Protein AF-A0A7W6Y824-F1 (afdb_monomer_lite)

Radius of gyration: 15.56 Å; chains: 1; bounding box: 37×28×46 Å

pLDDT: mean 91.36, std 9.16, range [35.09, 97.88]

Sequence (168 aa):
MTFQDELNYLIGSPISASKYIYGSIFHILFARADGDTKLICNGCQWAVLDEAGTVILHDELALSSALIGDLFTGKRLRAVRADAAVLTLRFDDIVFHAFTTEEYHLDIHEGVALGSAEWQAISDGARNSFILFRPGHDASGYEFSQYFDLTAVPWGAAYLKKQEGMNG

Secondary structure (DSSP, 8-state):
--HHHHHHTTTTPBEEEEEEEETTEEEEEE--TT--EEEEE-S-EEEEEETT--EEEEGGG---HHHHHHHHTT-BEEEEEE-SSEEEEEETTEEEEEE--HHHHHHHTTTPPTTSHHHHHS-HHHH-SEEEE-TTS--EEE---S---GGGSTTHHHHHHHHHTT--

Foldseek 3Di:
DAVQVVVVVQAFFAFQFKWDDDQQWIWTWTDDPQGIKIKIQAQWWKFKAFQVREGPDIRVPPPTRVVRGVVGHRWGFHDWDDDQFWTWTDTDGMIMIIGHAQVSVCVVVVRDGAPDPVLVPDDQVNQFSMWMDDPPDDIHGDHRRDHDDLVPDPCSVVVVVVVVVVVD

Structure (mmCIF, N/CA/C/O backbone):
data_AF-A0A7W6Y824-F1
#
_entry.id   AF-A0A7W6Y824-F1
#
loop_
_atom_site.group_PDB
_atom_site.id
_atom_site.type_symbol
_atom_site.label_atom_id
_atom_site.label_alt_id
_atom_site.label_comp_id
_atom_site.label_asym_id
_atom_site.label_entity_id
_atom_site.label_seq_id
_atom_site.pdbx_PDB_ins_code
_atom_site.Cartn_x
_atom_site.Cartn_y
_atom_site.Cartn_z
_atom_site.occupancy
_atom_site.B_iso_or_equiv
_atom_site.auth_seq_id
_atom_site.auth_comp_id
_atom_site.auth_asym_id
_atom_site.auth_atom_id
_atom_site.pdbx_PDB_model_num
ATOM 1 N N . MET A 1 1 ? 16.077 -4.439 12.436 1.00 71.62 1 MET A N 1
ATOM 2 C CA . MET A 1 1 ? 14.611 -4.591 12.480 1.00 71.62 1 MET A CA 1
ATOM 3 C C . MET A 1 1 ? 14.112 -4.436 11.060 1.00 71.62 1 MET A C 1
ATOM 5 O O . MET A 1 1 ? 14.608 -3.550 10.375 1.00 71.62 1 MET A O 1
ATOM 9 N N . THR A 1 2 ? 13.257 -5.336 10.587 1.00 89.12 2 THR A N 1
ATOM 10 C CA . THR A 1 2 ? 12.718 -5.287 9.221 1.00 89.12 2 THR A CA 1
ATOM 11 C C . THR A 1 2 ? 11.486 -4.385 9.157 1.00 89.12 2 THR A C 1
ATOM 13 O O . THR A 1 2 ? 10.855 -4.122 10.180 1.00 89.12 2 THR A O 1
ATOM 16 N N . PHE A 1 3 ? 11.100 -3.948 7.958 1.00 92.75 3 PHE A N 1
ATOM 17 C CA . PHE A 1 3 ? 9.837 -3.228 7.769 1.00 92.75 3 PHE A CA 1
ATOM 18 C C . PHE A 1 3 ? 8.618 -4.062 8.205 1.00 92.75 3 PHE A C 1
ATOM 20 O O . PHE A 1 3 ? 7.653 -3.536 8.753 1.00 92.75 3 PHE A O 1
ATOM 27 N N . GLN A 1 4 ? 8.674 -5.388 8.036 1.00 94.06 4 GLN A N 1
ATOM 28 C CA . GLN A 1 4 ? 7.624 -6.281 8.523 1.00 94.06 4 GLN A CA 1
ATOM 29 C C . GLN A 1 4 ? 7.538 -6.300 10.055 1.00 94.06 4 GLN A C 1
ATOM 31 O O . GLN A 1 4 ? 6.432 -6.328 10.590 1.00 94.06 4 GLN A O 1
ATOM 36 N N . ASP A 1 5 ? 8.665 -6.246 10.770 1.00 94.12 5 ASP A N 1
ATOM 37 C CA . ASP A 1 5 ? 8.667 -6.144 12.238 1.00 94.12 5 ASP A CA 1
ATOM 38 C C . ASP A 1 5 ? 8.010 -4.838 12.706 1.00 94.12 5 ASP A C 1
ATOM 40 O O . ASP A 1 5 ? 7.217 -4.834 13.649 1.00 94.12 5 ASP A O 1
ATOM 44 N N . GLU A 1 6 ? 8.296 -3.741 12.005 1.00 93.75 6 GLU A N 1
ATOM 45 C CA . GLU A 1 6 ? 7.693 -2.430 12.252 1.00 93.75 6 GLU A CA 1
ATOM 46 C C . GLU A 1 6 ? 6.179 -2.429 12.002 1.00 93.75 6 GLU A C 1
ATOM 48 O O . GLU A 1 6 ? 5.410 -1.891 12.797 1.00 93.75 6 GLU A O 1
ATOM 53 N N . LEU A 1 7 ? 5.715 -3.097 10.946 1.00 95.31 7 LEU A N 1
ATOM 54 C CA . LEU A 1 7 ? 4.286 -3.285 10.694 1.00 95.31 7 LEU A CA 1
ATOM 55 C C . LEU A 1 7 ? 3.620 -4.207 11.728 1.00 95.31 7 LEU A C 1
ATOM 57 O O . LEU A 1 7 ? 2.503 -3.935 12.171 1.00 95.31 7 LEU A O 1
ATOM 61 N N . ASN A 1 8 ? 4.298 -5.276 12.153 1.00 95.62 8 ASN A N 1
ATOM 62 C CA . ASN A 1 8 ? 3.803 -6.184 13.191 1.00 95.62 8 ASN A CA 1
ATOM 63 C C . ASN A 1 8 ? 3.584 -5.458 14.528 1.00 95.62 8 ASN A C 1
ATOM 65 O O . ASN A 1 8 ? 2.629 -5.766 15.242 1.00 95.62 8 ASN A O 1
ATOM 69 N N . TYR A 1 9 ? 4.414 -4.460 14.853 1.00 93.38 9 TYR A N 1
ATOM 70 C CA . TYR A 1 9 ? 4.250 -3.620 16.048 1.00 93.38 9 TYR A CA 1
ATOM 71 C C . TYR A 1 9 ? 2.907 -2.864 16.082 1.00 93.38 9 TYR A C 1
ATOM 73 O O . TYR A 1 9 ? 2.414 -2.519 17.162 1.00 93.38 9 TYR A O 1
ATOM 81 N N . LEU A 1 10 ? 2.289 -2.641 14.918 1.00 95.56 10 LEU A N 1
ATOM 82 C CA . LEU A 1 10 ? 1.015 -1.934 14.759 1.00 95.56 10 LEU A CA 1
ATOM 83 C C . LEU A 1 10 ? -0.208 -2.855 14.829 1.00 95.56 10 LEU A C 1
ATOM 85 O O . LEU A 1 10 ? -1.339 -2.367 14.810 1.00 95.56 10 LEU A O 1
ATOM 89 N N . ILE A 1 11 ? -0.025 -4.177 14.919 1.00 96.69 11 ILE A N 1
ATOM 90 C CA . ILE A 1 11 ? -1.149 -5.110 15.044 1.00 96.69 11 ILE A CA 1
ATOM 91 C C . ILE A 1 11 ? -1.962 -4.776 16.303 1.00 96.69 11 ILE A C 1
ATOM 93 O O . ILE A 1 11 ? -1.437 -4.593 17.400 1.00 96.69 11 ILE A O 1
ATOM 97 N N . GLY A 1 12 ? -3.278 -4.685 16.128 1.00 96.19 12 GLY A N 1
ATOM 98 C CA . GLY A 1 12 ? -4.241 -4.290 17.153 1.00 96.19 12 GLY A CA 1
ATOM 99 C C . GLY A 1 12 ? -4.416 -2.777 17.307 1.00 96.19 12 GLY A C 1
ATOM 100 O O . GLY A 1 12 ? -5.412 -2.355 17.903 1.00 96.19 12 GLY A O 1
ATOM 101 N N . SER A 1 13 ? -3.518 -1.956 16.755 1.00 95.00 13 SER A N 1
ATOM 102 C CA . SER A 1 13 ? -3.644 -0.499 16.797 1.00 95.00 13 SER A CA 1
ATOM 103 C C . SER A 1 13 ? -4.778 -0.028 15.878 1.00 95.00 13 SER A C 1
ATOM 105 O O . SER A 1 13 ? -4.857 -0.463 14.724 1.00 95.00 13 SER A O 1
ATOM 107 N N . PRO A 1 14 ? -5.690 0.828 16.377 1.00 96.44 14 PRO A N 1
ATOM 108 C CA . PRO A 1 14 ? -6.735 1.408 15.551 1.00 96.44 14 PRO A CA 1
ATOM 109 C C . PRO A 1 14 ? -6.161 2.520 14.677 1.00 96.44 14 PRO A C 1
ATOM 111 O O . PRO A 1 14 ? -5.211 3.204 15.057 1.00 96.44 14 PRO A O 1
ATOM 114 N N . ILE A 1 15 ? -6.776 2.734 13.526 1.00 97.31 15 ILE A N 1
ATOM 115 C CA . ILE A 1 15 ? -6.460 3.850 12.645 1.00 97.31 15 ILE A CA 1
ATOM 116 C C . ILE A 1 15 ? -7.134 5.111 13.197 1.00 97.31 15 ILE A C 1
ATOM 118 O O . ILE A 1 15 ? -8.363 5.172 13.267 1.00 97.31 15 ILE A O 1
ATOM 122 N N . SER A 1 16 ? -6.346 6.109 13.604 1.00 96.62 16 SER A N 1
ATOM 123 C CA . SER A 1 16 ? -6.842 7.403 14.101 1.00 96.62 16 SER A CA 1
ATOM 124 C C . SER A 1 16 ? -7.329 8.301 12.969 1.00 96.62 16 SER A C 1
ATOM 126 O O . SER A 1 16 ? -8.302 9.033 13.134 1.00 96.62 16 SER A O 1
ATOM 128 N N . ALA A 1 17 ? -6.666 8.236 11.815 1.00 95.25 17 ALA A N 1
ATOM 129 C CA . ALA A 1 17 ? -7.032 8.978 10.621 1.00 95.25 17 ALA A CA 1
ATOM 130 C C . ALA A 1 17 ? -6.450 8.315 9.373 1.00 95.25 17 ALA A C 1
ATOM 132 O O . ALA A 1 17 ? -5.422 7.642 9.419 1.00 95.25 17 ALA A O 1
ATOM 133 N N . SER A 1 18 ? -7.076 8.542 8.226 1.00 93.31 18 SER A N 1
ATOM 134 C CA . SER A 1 18 ? -6.495 8.223 6.922 1.00 93.31 18 SER A CA 1
ATOM 135 C C . SER A 1 18 ? -6.743 9.373 5.959 1.00 93.31 18 SER A C 1
ATOM 137 O O . SER A 1 18 ? -7.778 10.035 6.023 1.00 93.31 18 SER A O 1
ATOM 139 N N . LYS A 1 19 ? -5.759 9.671 5.111 1.00 91.12 19 LYS A N 1
ATOM 140 C CA . LYS A 1 19 ? -5.766 10.872 4.273 1.00 91.12 19 LYS A CA 1
ATOM 141 C C . LYS A 1 19 ? -5.273 10.553 2.873 1.00 91.12 19 LYS A C 1
ATOM 143 O O . LYS A 1 19 ? -4.126 10.154 2.704 1.00 91.12 19 LYS A O 1
ATOM 148 N N . TYR A 1 20 ? -6.119 10.815 1.888 1.00 89.25 20 TYR A N 1
ATOM 149 C CA . TYR A 1 20 ? -5.730 10.839 0.483 1.00 89.25 20 TYR A CA 1
ATOM 150 C C . TYR A 1 20 ? -4.912 12.097 0.173 1.00 89.25 20 TYR A C 1
ATOM 152 O O . TYR A 1 20 ? -5.238 13.178 0.677 1.00 89.25 20 TYR A O 1
ATOM 160 N N . ILE A 1 21 ? -3.873 11.965 -0.649 1.00 86.31 21 ILE A N 1
ATOM 161 C CA . ILE A 1 21 ? -3.006 13.079 -1.038 1.00 86.31 21 ILE A CA 1
ATOM 162 C C . ILE A 1 21 ? -3.215 13.414 -2.517 1.00 86.31 21 ILE A C 1
ATOM 164 O O . ILE A 1 21 ? -3.885 14.404 -2.809 1.00 86.31 21 ILE A O 1
ATOM 168 N N . TYR A 1 22 ? -2.666 12.609 -3.424 1.00 81.31 22 TYR A N 1
ATOM 169 C CA . TYR A 1 22 ? -2.881 12.684 -4.872 1.00 81.31 22 TYR A CA 1
ATOM 170 C C . TYR A 1 22 ? -2.414 11.374 -5.526 1.00 81.31 22 TYR A C 1
ATOM 172 O O . TYR A 1 22 ? -1.523 10.715 -4.989 1.00 81.31 22 TYR A O 1
ATOM 180 N N . GLY A 1 23 ? -2.966 11.028 -6.693 1.00 81.94 23 GLY A N 1
ATOM 181 C CA . GLY A 1 23 ? -2.625 9.790 -7.405 1.00 81.94 23 GLY A CA 1
ATOM 182 C C . GLY A 1 23 ? -2.753 8.570 -6.491 1.00 81.94 23 GLY A C 1
ATOM 183 O O . GLY A 1 23 ? -3.642 8.510 -5.651 1.00 81.94 23 GLY A O 1
ATOM 184 N N . SER A 1 24 ? -1.806 7.640 -6.548 1.00 80.06 24 SER A N 1
ATOM 185 C CA . SER A 1 24 ? -1.824 6.459 -5.671 1.00 80.06 24 SER A CA 1
ATOM 186 C C . SER A 1 24 ? -1.257 6.718 -4.256 1.00 80.06 24 SER A C 1
ATOM 188 O O . SER A 1 24 ? -0.973 5.773 -3.518 1.00 80.06 24 SER A O 1
ATOM 190 N N . ILE A 1 25 ? -1.099 7.987 -3.839 1.00 87.88 25 ILE A N 1
ATOM 191 C CA . ILE A 1 25 ? -0.494 8.380 -2.554 1.00 87.88 25 ILE A CA 1
ATOM 192 C C . ILE A 1 25 ? -1.557 8.646 -1.486 1.00 87.88 25 ILE A C 1
ATOM 194 O O . ILE A 1 25 ? -2.403 9.542 -1.603 1.00 87.88 25 ILE A O 1
ATOM 198 N N . PHE A 1 26 ? -1.442 7.943 -0.361 1.00 89.75 26 PHE A N 1
ATOM 199 C CA . PHE A 1 26 ? -2.245 8.205 0.830 1.00 89.75 26 PHE A CA 1
ATOM 200 C C . PHE A 1 26 ? -1.480 7.884 2.122 1.00 89.75 26 PHE A C 1
ATOM 202 O O . PHE A 1 26 ? -0.434 7.233 2.127 1.00 89.75 26 PHE A O 1
ATOM 209 N N . HIS A 1 27 ? -2.007 8.374 3.242 1.00 93.94 27 HIS A N 1
ATOM 210 C CA . HIS A 1 27 ? -1.478 8.138 4.581 1.00 93.94 27 HIS A CA 1
ATOM 211 C C . HIS A 1 27 ? -2.485 7.382 5.446 1.00 93.94 27 HIS A C 1
ATOM 213 O O . HIS A 1 27 ? -3.673 7.708 5.426 1.00 93.94 27 HIS A O 1
ATOM 219 N N . ILE A 1 28 ? -1.987 6.475 6.283 1.00 96.12 28 ILE A N 1
ATOM 220 C CA . ILE A 1 28 ? -2.721 5.872 7.401 1.00 96.12 28 ILE A CA 1
ATOM 221 C C . ILE A 1 28 ? -2.007 6.263 8.694 1.00 96.12 28 ILE A C 1
ATOM 223 O O . ILE A 1 28 ? -0.794 6.094 8.812 1.00 96.12 28 ILE A O 1
ATOM 227 N N . LEU A 1 29 ? -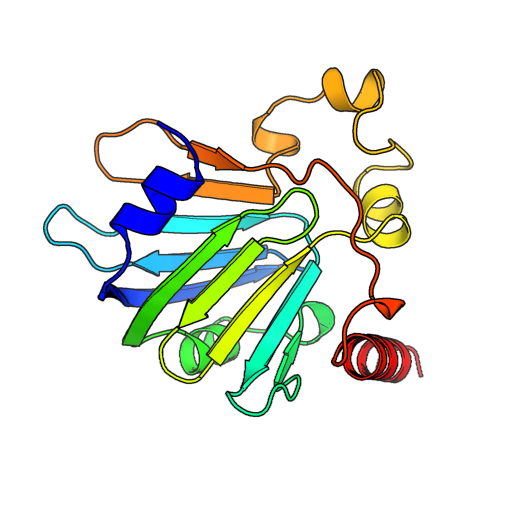2.748 6.795 9.661 1.00 97.31 29 LEU A N 1
ATOM 228 C CA . LEU A 1 29 ? -2.255 7.086 11.001 1.00 97.31 29 LEU A CA 1
ATOM 229 C C . LEU A 1 29 ? -2.807 6.042 11.967 1.00 97.31 29 LEU A C 1
ATOM 231 O O . LEU A 1 29 ? -4.017 5.854 12.059 1.00 97.31 29 LEU A O 1
ATOM 235 N N . PHE A 1 30 ? -1.916 5.372 12.687 1.00 97.38 30 PHE A N 1
ATOM 236 C CA . PHE A 1 30 ? -2.239 4.400 13.721 1.00 97.38 30 PHE A CA 1
ATOM 237 C C . PHE A 1 30 ? -2.134 5.057 15.090 1.00 97.38 30 PHE A C 1
ATOM 239 O O . PHE A 1 30 ? -1.066 5.555 15.451 1.00 97.38 30 PHE A O 1
ATOM 246 N N . ALA A 1 31 ? -3.214 5.005 15.867 1.00 95.81 31 ALA A N 1
ATOM 247 C CA . ALA A 1 31 ? -3.230 5.515 17.227 1.00 95.81 31 ALA A CA 1
ATOM 248 C C . ALA A 1 31 ? -2.382 4.619 18.133 1.00 95.81 31 ALA A C 1
ATOM 250 O O . ALA A 1 31 ? -2.589 3.398 18.205 1.00 95.81 31 ALA A O 1
ATOM 251 N N . ARG A 1 32 ? -1.455 5.229 18.869 1.00 92.75 32 ARG A N 1
ATOM 252 C CA . ARG A 1 32 ? -0.601 4.537 19.837 1.00 92.75 32 ARG A CA 1
ATOM 253 C C . ARG A 1 32 ? -0.439 5.350 21.115 1.00 92.75 32 ARG A C 1
ATOM 255 O O . ARG A 1 32 ? -0.606 6.565 21.121 1.00 92.75 32 ARG A O 1
ATOM 262 N N . ALA A 1 33 ? -0.076 4.665 22.198 1.00 87.25 33 ALA A N 1
ATOM 263 C CA . ALA A 1 33 ? 0.169 5.301 23.492 1.00 87.25 33 ALA A CA 1
ATOM 264 C C . ALA A 1 33 ? 1.388 6.245 23.476 1.00 87.25 33 ALA A C 1
ATOM 266 O O . ALA A 1 33 ? 1.405 7.234 24.200 1.00 87.25 33 ALA A O 1
ATOM 267 N N . ASP A 1 34 ? 2.385 5.946 22.643 1.00 88.06 34 ASP A N 1
ATOM 268 C CA . ASP A 1 34 ? 3.613 6.718 22.410 1.00 88.06 34 ASP A CA 1
ATOM 269 C C . ASP A 1 34 ? 3.471 7.782 21.300 1.00 88.06 34 ASP A C 1
ATOM 271 O O . ASP A 1 34 ? 4.434 8.478 20.981 1.00 88.06 34 ASP A O 1
ATOM 275 N N . GLY A 1 35 ? 2.262 7.957 20.758 1.00 91.50 35 GLY A N 1
ATOM 276 C CA . GLY A 1 35 ? 1.940 8.913 19.699 1.00 91.50 35 GLY A CA 1
ATOM 277 C C . GLY A 1 35 ? 1.717 8.255 18.337 1.00 91.50 35 GLY A C 1
ATOM 278 O O . GLY A 1 35 ? 2.174 7.146 18.069 1.00 91.50 35 GLY A O 1
ATOM 279 N N . ASP A 1 36 ? 0.984 8.945 17.465 1.00 94.94 36 ASP A N 1
ATOM 280 C CA . ASP A 1 36 ? 0.529 8.362 16.204 1.00 94.94 36 ASP A CA 1
ATOM 281 C C . ASP A 1 36 ? 1.691 7.925 15.304 1.00 94.94 36 ASP A C 1
ATOM 283 O O . ASP A 1 36 ? 2.615 8.688 15.013 1.00 94.94 36 ASP A O 1
ATOM 287 N N . THR A 1 37 ? 1.609 6.686 14.823 1.00 96.50 37 THR A N 1
ATOM 288 C CA . THR A 1 37 ? 2.523 6.151 13.812 1.00 96.50 37 THR A CA 1
ATOM 289 C C . THR A 1 37 ? 1.920 6.351 12.430 1.00 96.50 37 THR A C 1
ATOM 291 O O . THR A 1 37 ? 0.787 5.943 12.182 1.00 96.50 37 THR A O 1
ATOM 294 N N . LYS A 1 38 ? 2.669 6.958 11.511 1.00 96.94 38 LYS A N 1
ATOM 295 C CA . LYS A 1 38 ? 2.199 7.278 10.160 1.00 96.94 38 LYS A CA 1
ATOM 296 C C . LYS A 1 38 ? 2.805 6.322 9.138 1.00 96.94 38 LYS A C 1
ATOM 298 O O . LYS A 1 38 ? 4.017 6.308 8.958 1.00 96.94 38 LYS A O 1
ATOM 303 N N . LEU A 1 39 ? 1.955 5.594 8.423 1.00 96.88 39 LEU A N 1
ATOM 304 C CA . LEU A 1 39 ? 2.309 4.837 7.227 1.00 96.88 39 LEU A CA 1
ATOM 305 C C . LEU A 1 39 ? 1.978 5.667 5.985 1.00 96.88 39 LEU A C 1
ATOM 307 O O . LEU A 1 39 ? 0.856 6.155 5.840 1.00 96.88 39 LEU A O 1
ATOM 311 N N . ILE A 1 40 ? 2.952 5.832 5.100 1.00 95.38 40 ILE A N 1
ATOM 312 C CA . ILE A 1 40 ? 2.799 6.481 3.797 1.00 95.38 40 ILE A CA 1
ATOM 313 C C . ILE A 1 40 ? 2.839 5.401 2.724 1.00 95.38 40 ILE A C 1
ATOM 315 O O . ILE A 1 40 ? 3.802 4.644 2.686 1.00 95.38 40 ILE A O 1
ATOM 319 N N . CYS A 1 41 ? 1.815 5.357 1.873 1.00 94.12 41 CYS A N 1
ATOM 320 C CA . CYS A 1 41 ? 1.818 4.646 0.596 1.00 94.12 41 CYS A CA 1
ATOM 321 C C . CYS A 1 41 ? 2.257 5.632 -0.491 1.00 94.12 41 CYS A C 1
ATOM 323 O O . CYS A 1 41 ? 1.687 6.720 -0.576 1.00 94.12 41 CYS A O 1
ATOM 325 N N . ASN A 1 42 ? 3.273 5.285 -1.278 1.00 90.25 42 ASN A N 1
ATOM 326 C CA . ASN A 1 42 ? 3.944 6.182 -2.214 1.00 90.25 42 ASN A CA 1
ATOM 327 C C . ASN A 1 42 ? 4.219 5.476 -3.549 1.00 90.25 42 ASN A C 1
ATOM 329 O O . ASN A 1 42 ? 4.939 4.488 -3.566 1.00 90.25 42 ASN A O 1
ATOM 333 N N . GLY A 1 43 ? 3.675 5.978 -4.661 1.00 84.19 43 GLY A N 1
ATOM 334 C CA . GLY A 1 43 ? 4.064 5.517 -6.004 1.00 84.19 43 GLY A CA 1
ATOM 335 C C . GLY A 1 43 ? 3.912 4.010 -6.246 1.00 84.19 43 GLY A C 1
ATOM 336 O O . GLY A 1 43 ? 4.796 3.385 -6.823 1.00 84.19 43 GLY A O 1
ATOM 337 N N . CYS A 1 44 ? 2.824 3.402 -5.772 1.00 92.44 44 CYS A N 1
ATOM 338 C CA . CYS A 1 44 ? 2.481 2.017 -6.089 1.00 92.44 44 CYS A CA 1
ATOM 339 C C . CYS A 1 44 ? 0.971 1.865 -6.258 1.00 92.44 44 CYS A C 1
ATOM 341 O O . CYS A 1 44 ? 0.196 2.669 -5.734 1.00 92.44 44 CYS A O 1
ATOM 343 N N . GLN A 1 45 ? 0.564 0.821 -6.970 1.00 93.62 45 GLN A N 1
ATOM 344 C CA . GLN A 1 45 ? -0.838 0.490 -7.161 1.00 93.62 45 GLN A CA 1
ATOM 345 C C . GLN A 1 45 ? -1.399 -0.195 -5.925 1.00 93.62 45 GLN A C 1
ATOM 347 O O . GLN A 1 45 ? -0.677 -0.832 -5.151 1.00 93.62 45 GLN A O 1
ATOM 352 N N . TRP A 1 46 ? -2.712 -0.095 -5.740 1.00 94.00 46 TRP A N 1
ATOM 353 C CA . TRP A 1 46 ? -3.365 -0.784 -4.641 1.00 94.00 46 TRP A CA 1
ATOM 354 C C . TRP A 1 46 ? -4.846 -1.068 -4.885 1.00 94.00 46 TRP A C 1
ATOM 356 O O . TRP A 1 46 ? -5.544 -0.367 -5.616 1.00 94.00 46 TRP A O 1
ATOM 366 N N . ALA A 1 47 ? -5.335 -2.104 -4.211 1.00 94.50 47 ALA A N 1
ATOM 367 C CA . ALA A 1 47 ? -6.726 -2.524 -4.188 1.00 94.50 47 ALA A CA 1
ATOM 368 C C . ALA A 1 47 ? -7.171 -2.800 -2.749 1.00 94.50 47 ALA A C 1
ATOM 370 O O . ALA A 1 47 ? -6.416 -3.329 -1.931 1.00 94.50 47 ALA A O 1
ATOM 371 N N . VAL A 1 48 ? -8.421 -2.467 -2.447 1.00 95.00 48 VAL A N 1
ATOM 372 C CA . VAL A 1 48 ? -9.080 -2.795 -1.184 1.00 95.00 48 VAL A CA 1
ATOM 373 C C . VAL A 1 48 ? -10.221 -3.743 -1.480 1.00 95.00 48 VAL A C 1
ATOM 375 O O . VAL A 1 48 ? -11.083 -3.467 -2.319 1.00 95.00 48 VAL A O 1
ATOM 378 N N . LEU A 1 49 ? -10.204 -4.864 -0.778 1.00 95.94 49 LEU A N 1
ATOM 379 C CA . LEU A 1 49 ? -11.172 -5.933 -0.889 1.00 95.94 49 LEU A CA 1
ATOM 380 C C . LEU A 1 49 ? -12.002 -6.024 0.390 1.00 95.94 49 LEU A C 1
ATOM 382 O O . LEU A 1 49 ? -11.492 -5.764 1.480 1.00 95.94 49 LEU A O 1
ATOM 386 N N . ASP A 1 50 ? -13.261 -6.427 0.258 1.00 95.12 50 ASP A N 1
ATOM 387 C CA . ASP A 1 50 ? -14.060 -6.893 1.394 1.00 95.12 50 ASP A CA 1
ATOM 388 C C . ASP A 1 50 ? -13.666 -8.325 1.820 1.00 95.12 50 ASP A C 1
ATOM 390 O O . ASP A 1 50 ? -12.812 -8.973 1.205 1.00 95.12 50 ASP A O 1
ATOM 394 N N . GLU A 1 51 ? -14.291 -8.852 2.877 1.00 91.19 51 GLU A N 1
ATOM 395 C CA . GLU A 1 51 ? -14.021 -10.218 3.356 1.00 91.19 51 GLU A CA 1
ATOM 396 C C . GLU A 1 51 ? -14.351 -11.319 2.337 1.00 91.19 51 GLU A C 1
ATOM 398 O O . GLU A 1 51 ? -13.790 -12.413 2.423 1.00 91.19 51 GLU A O 1
ATOM 403 N N . ALA A 1 52 ? -15.238 -11.042 1.377 1.00 91.75 52 ALA A N 1
ATOM 404 C CA . ALA A 1 52 ? -15.592 -11.968 0.307 1.00 91.75 52 ALA A CA 1
ATOM 405 C C . ALA A 1 52 ? -14.578 -11.947 -0.852 1.00 91.75 52 ALA A C 1
ATOM 407 O O . ALA A 1 52 ? -14.676 -12.765 -1.768 1.00 91.75 52 ALA A O 1
ATOM 408 N N . GLY A 1 53 ? -13.595 -11.043 -0.814 1.00 90.94 53 GLY A N 1
ATOM 409 C CA . GLY A 1 53 ? -12.591 -10.872 -1.858 1.00 90.94 53 GLY A CA 1
ATOM 410 C C . GLY A 1 53 ? -13.041 -9.968 -3.009 1.00 90.94 53 GLY A C 1
ATOM 411 O O . GLY A 1 53 ? -12.408 -9.961 -4.066 1.00 90.94 53 GLY A O 1
ATOM 412 N N . THR A 1 54 ? -14.121 -9.206 -2.833 1.00 92.25 54 THR A N 1
ATOM 413 C CA . THR A 1 54 ? -14.630 -8.269 -3.840 1.00 92.25 54 THR A CA 1
ATOM 414 C C . THR A 1 54 ? -13.862 -6.958 -3.773 1.00 92.25 54 THR A C 1
ATOM 416 O O . THR A 1 54 ? -13.755 -6.363 -2.706 1.00 92.25 54 THR A O 1
ATOM 419 N N . VAL A 1 55 ? -13.382 -6.457 -4.915 1.00 92.25 55 VAL A N 1
ATOM 420 C CA . VAL A 1 55 ? -12.713 -5.147 -4.999 1.00 92.25 55 VAL A CA 1
ATOM 421 C C . VAL A 1 55 ? -13.718 -4.019 -4.745 1.00 92.25 55 VAL A C 1
ATOM 423 O O . VAL A 1 55 ? -14.520 -3.676 -5.624 1.00 92.25 55 VAL A O 1
ATOM 426 N N . ILE A 1 56 ? -13.642 -3.401 -3.567 1.00 91.94 56 ILE A N 1
ATOM 427 C CA . ILE A 1 56 ? -14.508 -2.290 -3.145 1.00 91.94 56 ILE A CA 1
ATOM 428 C C . ILE A 1 56 ? -13.890 -0.918 -3.424 1.00 91.94 56 ILE A C 1
ATOM 430 O O . ILE A 1 56 ? -14.623 0.032 -3.683 1.00 91.94 56 ILE A O 1
ATOM 434 N N . LEU A 1 57 ? -12.559 -0.823 -3.459 1.00 90.75 57 LEU A N 1
ATOM 435 C CA . LEU A 1 57 ? -11.836 0.385 -3.854 1.00 90.75 57 LEU A CA 1
ATOM 436 C C . LEU A 1 57 ? -10.523 0.008 -4.545 1.00 90.75 57 LEU A C 1
ATOM 438 O O . LEU A 1 57 ? -9.958 -1.047 -4.270 1.00 90.75 57 LEU A O 1
ATOM 442 N N . HIS A 1 58 ? -10.035 0.867 -5.427 1.00 88.06 58 HIS A N 1
ATOM 443 C CA . HIS A 1 58 ? -8.682 0.793 -5.967 1.00 88.06 58 HIS A CA 1
ATOM 444 C C . HIS A 1 58 ? -8.130 2.201 -6.186 1.00 88.06 58 HIS A C 1
ATOM 446 O O . HIS A 1 58 ? -8.883 3.178 -6.125 1.00 88.06 58 HIS A O 1
ATOM 452 N N . ASP A 1 59 ? -6.825 2.277 -6.408 1.00 83.25 59 ASP A N 1
ATOM 453 C CA . ASP A 1 59 ? -6.039 3.506 -6.495 1.00 83.25 59 ASP A CA 1
ATOM 454 C C . ASP A 1 59 ? -6.589 4.551 -7.466 1.00 83.25 59 ASP A C 1
ATOM 456 O O . ASP A 1 59 ? -6.787 5.692 -7.057 1.00 83.25 59 ASP A O 1
ATOM 460 N N . GLU A 1 60 ? -6.960 4.160 -8.682 1.00 75.12 60 GLU A N 1
ATOM 461 C CA . GLU A 1 60 ? -7.534 5.084 -9.679 1.00 75.12 60 GLU A CA 1
ATOM 462 C C . GLU A 1 60 ? -8.880 5.715 -9.251 1.00 75.12 60 GLU A C 1
ATOM 464 O O . GLU A 1 60 ? -9.252 6.793 -9.712 1.00 75.12 60 GLU A O 1
ATOM 469 N N . LEU A 1 61 ? -9.631 5.079 -8.341 1.00 74.50 61 LEU A N 1
ATOM 470 C CA . LEU A 1 61 ? -10.936 5.577 -7.873 1.00 74.50 61 LEU A CA 1
ATOM 471 C C . LEU A 1 61 ? -10.868 6.382 -6.571 1.00 74.50 61 LEU A C 1
ATOM 473 O O . LEU A 1 61 ? -11.874 6.967 -6.151 1.00 74.50 61 LEU A O 1
ATOM 477 N N . ALA A 1 62 ? -9.721 6.420 -5.897 1.00 68.31 62 ALA A N 1
ATOM 478 C CA . ALA A 1 62 ? -9.583 7.210 -4.686 1.00 68.31 62 ALA A CA 1
ATOM 479 C C . ALA A 1 62 ? -9.404 8.684 -5.019 1.00 68.31 62 ALA A C 1
ATOM 481 O O . ALA A 1 62 ? -8.310 9.153 -5.287 1.00 68.31 62 ALA A O 1
ATOM 482 N N . LEU A 1 63 ? -10.497 9.441 -4.951 1.00 76.62 63 LEU A N 1
ATOM 483 C CA . LEU A 1 63 ? -10.481 10.864 -5.297 1.00 76.62 63 LEU A CA 1
ATOM 484 C C . LEU A 1 63 ? -10.587 11.794 -4.079 1.00 76.62 63 LEU A C 1
ATOM 486 O O . LEU A 1 63 ? -10.616 13.014 -4.239 1.00 76.62 63 LEU A O 1
ATOM 490 N N . SER A 1 64 ? -10.682 11.266 -2.849 1.00 84.81 64 SER A N 1
ATOM 491 C CA . SER A 1 64 ? -10.831 12.116 -1.660 1.00 84.81 64 SER A CA 1
ATOM 492 C C . SER A 1 64 ? -10.384 11.482 -0.343 1.00 84.81 64 SER A C 1
ATOM 494 O O . SER A 1 64 ? -10.411 10.267 -0.150 1.00 84.81 64 SER A O 1
ATOM 496 N N . SER A 1 65 ? -10.040 12.347 0.619 1.00 87.31 65 SER A N 1
ATOM 497 C CA . SER A 1 65 ? -9.761 11.929 1.999 1.00 87.31 65 SER A CA 1
ATOM 498 C C . SER A 1 65 ? -11.002 11.408 2.726 1.00 87.31 65 SER A C 1
ATOM 500 O O . SER A 1 65 ? -10.845 10.622 3.647 1.00 87.31 65 SER A O 1
ATOM 502 N N . ALA A 1 66 ? -12.211 11.814 2.321 1.00 89.81 66 ALA A N 1
ATOM 503 C CA . ALA A 1 66 ? -13.448 11.301 2.907 1.00 89.81 66 ALA A CA 1
ATOM 504 C C . ALA A 1 66 ? -13.623 9.810 2.587 1.00 89.81 66 ALA A C 1
ATOM 506 O O . ALA A 1 66 ? -13.792 9.015 3.499 1.00 89.81 66 ALA A O 1
ATOM 507 N N . LEU A 1 67 ? -13.445 9.421 1.319 1.00 89.94 67 LEU A N 1
ATOM 508 C CA . LEU A 1 67 ? -13.566 8.026 0.884 1.00 89.94 67 LEU A CA 1
ATOM 509 C C . LEU A 1 67 ? -12.538 7.105 1.563 1.00 89.94 67 LEU A C 1
ATOM 511 O O . LEU A 1 67 ? -12.886 6.043 2.068 1.00 89.94 67 LEU A O 1
ATOM 515 N N . ILE A 1 68 ? -11.271 7.532 1.610 1.00 91.06 68 ILE A N 1
ATOM 516 C CA . ILE A 1 68 ? -10.214 6.811 2.337 1.00 91.06 68 ILE A CA 1
ATOM 517 C C . ILE A 1 68 ? -10.507 6.796 3.848 1.00 91.06 68 ILE A C 1
ATOM 519 O O . ILE A 1 68 ? -10.305 5.784 4.517 1.00 91.06 68 ILE A O 1
ATOM 523 N N . GLY A 1 69 ? -11.010 7.905 4.392 1.00 92.00 69 GLY A N 1
ATOM 524 C CA . GLY A 1 69 ? -11.390 8.041 5.793 1.00 92.00 69 GLY A CA 1
ATOM 525 C C . GLY A 1 69 ? -12.479 7.053 6.206 1.00 92.00 69 GLY A C 1
ATOM 526 O O . GLY A 1 69 ? -12.265 6.322 7.171 1.00 92.00 69 GLY A O 1
ATOM 527 N N . ASP A 1 70 ? -13.579 6.991 5.456 1.00 92.06 70 ASP A N 1
ATOM 528 C CA . ASP A 1 70 ? -14.721 6.094 5.686 1.00 92.06 70 ASP A CA 1
ATOM 529 C C . ASP A 1 70 ? -14.314 4.618 5.623 1.00 92.06 70 ASP A C 1
ATOM 531 O O . ASP A 1 70 ? -14.858 3.774 6.337 1.00 92.06 70 ASP A O 1
ATOM 535 N N . LEU A 1 71 ? -13.331 4.305 4.778 1.00 92.25 71 LEU A N 1
ATOM 536 C CA . LEU A 1 71 ? -12.862 2.945 4.583 1.00 92.25 71 LEU A CA 1
ATOM 537 C C . LEU A 1 71 ? -11.897 2.472 5.674 1.00 92.25 71 LEU A C 1
ATOM 539 O O . LEU A 1 71 ? -11.944 1.306 6.042 1.00 92.25 71 LEU A O 1
ATOM 543 N N . PHE A 1 72 ? -11.006 3.323 6.181 1.00 94.81 72 PHE A N 1
ATOM 544 C CA . PHE A 1 72 ? -9.929 2.883 7.079 1.00 94.81 72 PHE A CA 1
ATOM 545 C C . PHE A 1 72 ? -10.086 3.361 8.526 1.00 94.81 72 PHE A C 1
ATOM 547 O O . PHE A 1 72 ? -9.698 2.648 9.452 1.00 94.81 72 PHE A O 1
ATOM 554 N N . THR A 1 73 ? -10.631 4.556 8.755 1.00 94.94 73 THR A N 1
ATOM 555 C CA . THR A 1 73 ? -10.616 5.188 10.084 1.00 94.94 73 THR A CA 1
ATOM 556 C C . THR A 1 73 ? -11.417 4.371 11.094 1.00 94.94 73 THR A C 1
ATOM 558 O O . THR A 1 73 ? -12.526 3.918 10.827 1.00 94.94 73 THR A O 1
ATOM 561 N N . GLY A 1 74 ? -10.842 4.158 12.277 1.00 96.00 74 GLY A N 1
ATOM 562 C CA . GLY A 1 74 ? -11.425 3.338 13.339 1.00 96.00 74 GLY A CA 1
ATOM 563 C C . GLY A 1 74 ? -11.196 1.832 13.186 1.00 96.00 74 GLY A C 1
ATOM 564 O O . GLY A 1 74 ? -11.307 1.115 14.188 1.00 96.00 74 GLY A O 1
ATOM 565 N N . LYS A 1 75 ? -10.815 1.345 11.994 1.00 97.25 75 LYS A N 1
ATOM 566 C CA . LYS A 1 75 ? -10.453 -0.065 11.804 1.00 97.25 75 LYS A CA 1
ATOM 567 C C . LYS A 1 75 ? -9.113 -0.378 12.457 1.00 97.25 75 LYS A C 1
ATOM 569 O O . LYS A 1 75 ? -8.265 0.496 12.638 1.00 97.25 75 LYS A O 1
ATOM 574 N N . ARG A 1 76 ? -8.913 -1.637 12.835 1.00 97.88 76 ARG A N 1
ATOM 575 C CA . ARG A 1 76 ? -7.673 -2.130 13.451 1.00 97.88 76 ARG A CA 1
ATOM 576 C C . ARG A 1 76 ? -6.903 -3.012 12.498 1.00 97.88 76 ARG A C 1
ATOM 578 O O . ARG A 1 76 ? -7.482 -3.905 11.884 1.00 97.88 76 ARG A O 1
ATOM 585 N N . LEU A 1 77 ? -5.587 -2.831 12.464 1.00 97.50 77 LEU A N 1
ATOM 586 C CA . LEU A 1 77 ? -4.700 -3.753 11.768 1.00 97.50 77 LEU A CA 1
ATOM 587 C C . LEU A 1 77 ? -4.716 -5.116 12.468 1.00 97.50 77 LEU A C 1
ATOM 589 O O . LEU A 1 77 ? -4.514 -5.206 13.678 1.00 97.50 77 LEU A O 1
ATOM 593 N N . ARG A 1 78 ? -4.985 -6.181 11.718 1.00 97.62 78 ARG A N 1
ATOM 594 C CA . ARG A 1 78 ? -5.129 -7.550 12.235 1.00 97.62 78 ARG A CA 1
ATOM 595 C C . ARG A 1 78 ? -4.002 -8.464 11.803 1.00 97.62 78 ARG A C 1
ATOM 597 O O . ARG A 1 78 ? -3.598 -9.320 12.580 1.00 97.62 78 ARG A O 1
ATOM 604 N N . ALA A 1 79 ? -3.514 -8.289 10.584 1.00 97.12 79 ALA A N 1
ATOM 605 C CA . ALA A 1 79 ? -2.421 -9.078 10.047 1.00 97.12 79 ALA A CA 1
ATOM 606 C C . ALA A 1 79 ? -1.680 -8.289 8.972 1.00 97.12 79 ALA A C 1
ATOM 608 O O . ALA A 1 79 ? -2.263 -7.427 8.309 1.00 97.12 79 ALA A O 1
ATOM 609 N N . VAL A 1 80 ? -0.407 -8.625 8.793 1.00 97.00 80 VAL A N 1
ATOM 610 C CA . VAL A 1 80 ? 0.466 -8.032 7.783 1.00 97.00 80 VAL A CA 1
ATOM 611 C C . VAL A 1 80 ? 1.252 -9.124 7.084 1.00 97.00 80 VAL A C 1
ATOM 613 O O . VAL A 1 80 ? 1.640 -10.118 7.701 1.00 97.00 80 VAL A O 1
ATOM 616 N N . ARG A 1 81 ? 1.494 -8.935 5.792 1.00 96.44 81 ARG A N 1
ATOM 617 C CA . ARG A 1 81 ? 2.387 -9.775 5.001 1.00 96.44 81 ARG A CA 1
ATOM 618 C C . ARG A 1 81 ? 3.102 -8.902 3.983 1.00 96.44 81 ARG A C 1
ATOM 620 O O . ARG A 1 81 ? 2.442 -8.312 3.133 1.00 96.44 81 ARG A O 1
ATOM 627 N N . ALA A 1 82 ? 4.421 -8.807 4.098 1.00 95.00 82 ALA A N 1
ATOM 628 C CA . ALA A 1 82 ? 5.269 -8.097 3.151 1.00 95.00 82 ALA A CA 1
ATOM 629 C C . ALA A 1 82 ? 6.042 -9.135 2.328 1.00 95.00 82 ALA A C 1
ATOM 631 O O . ALA A 1 82 ? 6.970 -9.757 2.839 1.00 95.00 82 ALA A O 1
ATOM 632 N N . ASP A 1 83 ? 5.631 -9.347 1.080 1.00 95.06 83 ASP A N 1
ATOM 633 C CA . ASP A 1 83 ? 6.322 -10.232 0.135 1.00 95.06 83 ASP A CA 1
ATOM 634 C C . ASP A 1 83 ? 7.187 -9.408 -0.831 1.00 95.06 83 ASP A C 1
ATOM 636 O O . ASP A 1 83 ? 7.285 -8.195 -0.703 1.00 95.06 83 ASP A O 1
ATOM 640 N N . ALA A 1 84 ? 7.826 -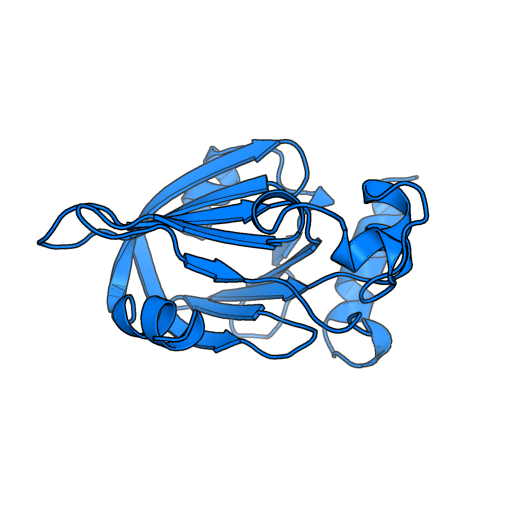10.031 -1.821 1.00 95.31 84 ALA A N 1
ATOM 641 C CA . ALA A 1 84 ? 8.631 -9.303 -2.808 1.00 95.31 84 ALA A CA 1
ATOM 642 C C . ALA A 1 84 ? 7.794 -8.420 -3.759 1.00 95.31 84 ALA A C 1
ATOM 644 O O . ALA A 1 84 ? 8.233 -7.334 -4.128 1.00 95.31 84 ALA A O 1
ATOM 645 N N . ALA A 1 85 ? 6.598 -8.884 -4.142 1.00 96.50 85 ALA A N 1
ATOM 646 C CA . ALA A 1 85 ? 5.747 -8.237 -5.147 1.00 96.50 85 ALA A CA 1
ATOM 647 C C . ALA A 1 85 ? 4.475 -7.584 -4.579 1.00 96.50 85 ALA A C 1
ATOM 649 O O . ALA A 1 85 ? 3.778 -6.865 -5.289 1.00 96.50 85 ALA A O 1
ATOM 650 N N . VAL A 1 86 ? 4.121 -7.874 -3.322 1.00 96.75 86 VAL A N 1
ATOM 651 C CA . VAL A 1 86 ? 2.858 -7.419 -2.728 1.00 96.75 86 VAL A CA 1
ATOM 652 C C . VAL A 1 86 ? 2.994 -7.183 -1.229 1.00 96.75 86 VAL A C 1
ATOM 654 O O . VAL A 1 86 ? 3.567 -7.990 -0.495 1.00 96.75 86 VAL A O 1
ATOM 657 N N . LEU A 1 87 ? 2.401 -6.087 -0.767 1.00 97.44 87 LEU A N 1
ATOM 658 C CA . LEU A 1 87 ? 2.176 -5.791 0.635 1.00 97.44 87 LEU A CA 1
ATOM 659 C C . LEU A 1 87 ? 0.692 -5.991 0.924 1.00 97.44 87 LEU A C 1
ATOM 661 O O . LEU A 1 87 ? -0.164 -5.339 0.332 1.00 97.44 87 LEU A O 1
ATOM 665 N N . THR A 1 88 ? 0.383 -6.895 1.847 1.00 97.12 88 THR A N 1
ATOM 666 C CA . THR A 1 88 ? -0.987 -7.170 2.281 1.00 97.12 88 THR A CA 1
ATOM 667 C C . THR A 1 88 ? -1.177 -6.727 3.723 1.00 97.12 88 THR A C 1
ATOM 669 O O . THR A 1 88 ? -0.492 -7.216 4.623 1.00 97.12 88 THR A O 1
ATOM 672 N N . LEU A 1 89 ? -2.142 -5.839 3.949 1.00 97.56 89 LEU A N 1
ATOM 673 C CA . LEU A 1 89 ? -2.559 -5.378 5.271 1.00 97.56 89 LEU A CA 1
ATOM 674 C C . LEU A 1 89 ? -4.030 -5.749 5.470 1.00 97.56 89 LEU A C 1
ATOM 676 O O . LEU A 1 89 ? -4.902 -5.290 4.735 1.00 97.56 89 LEU A O 1
ATOM 680 N N . ARG A 1 90 ? -4.323 -6.588 6.464 1.00 97.50 90 ARG A N 1
ATOM 681 C CA . ARG A 1 90 ? -5.705 -6.921 6.827 1.00 97.50 90 ARG A CA 1
ATOM 682 C C . ARG A 1 90 ? -6.169 -6.002 7.944 1.00 97.50 90 ARG A C 1
ATOM 684 O O . ARG A 1 90 ? -5.568 -6.013 9.019 1.00 97.50 90 ARG A O 1
ATOM 691 N N . PHE A 1 91 ? -7.260 -5.281 7.724 1.00 97.25 91 PHE A N 1
ATOM 692 C CA . PHE A 1 91 ? -7.905 -4.444 8.732 1.00 97.25 91 PHE A CA 1
ATOM 693 C C . PHE A 1 91 ? -9.306 -4.963 8.973 1.00 97.25 91 PHE A C 1
ATOM 695 O O . PHE A 1 91 ? -10.047 -5.028 8.015 1.00 97.25 91 PHE A O 1
ATOM 702 N N . ASP A 1 92 ? -9.674 -5.303 10.207 1.00 96.69 92 ASP A N 1
ATOM 703 C CA . ASP A 1 92 ? -11.010 -5.826 10.552 1.00 96.69 92 ASP A CA 1
ATOM 704 C C . ASP A 1 92 ? -11.681 -6.666 9.426 1.00 96.69 92 ASP A C 1
ATOM 706 O O . ASP A 1 92 ? -11.309 -7.825 9.228 1.00 96.69 92 ASP A O 1
ATOM 710 N N . ASP A 1 93 ? -12.609 -6.052 8.691 1.00 96.12 93 ASP A N 1
ATOM 711 C CA . ASP A 1 93 ? -13.481 -6.550 7.614 1.00 96.12 93 ASP A CA 1
ATOM 712 C C . ASP A 1 93 ? -12.995 -6.248 6.173 1.00 96.12 93 ASP A C 1
ATOM 714 O O . ASP A 1 93 ? -13.707 -6.522 5.207 1.00 96.12 93 ASP A O 1
ATOM 718 N N . ILE A 1 94 ? -11.800 -5.682 5.997 1.00 97.19 94 ILE A N 1
ATOM 719 C CA . ILE A 1 94 ? -11.209 -5.359 4.692 1.00 97.19 94 ILE A CA 1
ATOM 720 C C . ILE A 1 94 ? -9.768 -5.866 4.557 1.00 97.19 94 ILE A C 1
ATOM 722 O O . ILE A 1 94 ? -9.022 -6.049 5.527 1.00 97.19 94 ILE A O 1
ATOM 726 N N . VAL A 1 95 ? -9.341 -6.063 3.314 1.00 97.50 95 VAL A N 1
ATOM 727 C CA . VAL A 1 95 ? -7.969 -6.436 2.963 1.00 97.50 95 VAL A CA 1
ATOM 728 C C . VAL A 1 95 ? -7.420 -5.430 1.966 1.00 97.50 95 VAL A C 1
ATOM 730 O O . VAL A 1 95 ? -7.965 -5.252 0.883 1.00 97.50 95 VAL A O 1
ATOM 733 N N . PHE A 1 96 ? -6.330 -4.773 2.336 1.00 96.44 96 PHE A N 1
ATOM 734 C CA . PHE A 1 96 ? -5.577 -3.883 1.468 1.00 96.44 96 PHE A CA 1
ATOM 735 C C . PHE A 1 96 ? -4.413 -4.649 0.839 1.00 96.44 96 PHE A C 1
ATOM 737 O O . PHE A 1 96 ? -3.595 -5.228 1.558 1.00 96.44 96 PHE A O 1
ATOM 744 N N . HIS A 1 97 ? -4.329 -4.622 -0.486 1.00 97.06 97 HIS A N 1
ATOM 745 C CA . HIS A 1 97 ? -3.201 -5.122 -1.260 1.00 97.06 97 HIS A CA 1
ATOM 746 C C . HIS A 1 97 ? -2.551 -3.954 -1.991 1.00 97.06 97 HIS A C 1
ATOM 748 O O . HIS A 1 97 ? -3.210 -3.312 -2.802 1.00 97.06 97 HIS A O 1
ATOM 754 N N . ALA A 1 98 ? -1.269 -3.711 -1.741 1.00 96.38 98 ALA A N 1
ATOM 755 C CA . ALA A 1 98 ? -0.446 -2.817 -2.543 1.00 96.38 98 ALA A CA 1
ATOM 756 C C . ALA A 1 98 ? 0.612 -3.598 -3.302 1.00 96.38 98 ALA A C 1
ATOM 758 O O . ALA A 1 98 ? 1.141 -4.586 -2.793 1.00 96.38 98 ALA A O 1
ATOM 759 N N . PHE A 1 99 ? 0.904 -3.153 -4.510 1.00 96.31 99 PHE A N 1
ATOM 760 C CA . PHE A 1 99 ? 1.752 -3.851 -5.460 1.00 96.31 99 PHE A CA 1
ATOM 761 C C . PHE A 1 99 ? 2.230 -2.881 -6.544 1.00 96.31 99 PHE A C 1
ATOM 763 O O . PHE A 1 99 ? 1.790 -1.736 -6.617 1.00 96.31 99 PHE A O 1
ATOM 770 N N . THR A 1 100 ? 3.124 -3.336 -7.413 1.00 95.50 100 THR A N 1
ATOM 771 C CA . THR A 1 100 ? 3.486 -2.592 -8.622 1.00 95.50 100 THR A CA 1
ATOM 772 C C . THR A 1 100 ? 3.538 -3.541 -9.810 1.00 95.50 100 THR A C 1
ATOM 774 O O . THR A 1 100 ? 4.121 -4.623 -9.714 1.00 95.50 100 THR A O 1
ATOM 777 N N . THR A 1 101 ? 2.875 -3.186 -10.907 1.00 95.31 101 THR A N 1
ATOM 778 C CA . THR A 1 101 ? 3.023 -3.891 -12.186 1.00 95.31 101 THR A CA 1
ATOM 779 C C . THR A 1 101 ? 4.204 -3.310 -12.960 1.00 95.31 101 THR A C 1
ATOM 781 O O . THR A 1 101 ? 4.626 -2.183 -12.703 1.00 95.31 101 THR A O 1
ATOM 784 N N . GLU A 1 102 ? 4.754 -4.072 -13.907 1.00 95.75 102 GLU A N 1
ATOM 785 C CA . GLU A 1 102 ? 5.857 -3.584 -14.745 1.00 95.75 102 GLU A CA 1
ATOM 786 C C . GLU A 1 102 ? 5.455 -2.332 -15.535 1.00 95.75 102 GLU A C 1
ATOM 788 O O . GLU A 1 102 ? 6.179 -1.342 -15.517 1.00 95.75 102 GLU A O 1
ATOM 793 N N . GLU A 1 103 ? 4.277 -2.349 -16.163 1.00 93.44 103 GLU A N 1
ATOM 794 C CA . GLU A 1 103 ? 3.752 -1.216 -16.934 1.00 93.44 103 GLU A CA 1
ATOM 795 C C . GLU A 1 103 ? 3.656 0.054 -16.083 1.00 93.44 103 GLU A C 1
ATOM 797 O O . GLU A 1 103 ? 4.207 1.087 -16.458 1.00 93.44 103 GLU A O 1
ATOM 802 N N . TYR A 1 104 ? 3.031 -0.040 -14.905 1.00 92.00 104 TYR A N 1
ATOM 803 C CA . TYR A 1 104 ? 2.902 1.095 -13.994 1.00 92.00 104 TYR A CA 1
ATOM 804 C C . TYR A 1 104 ? 4.265 1.606 -13.519 1.00 92.00 104 TYR A C 1
ATOM 806 O O . TYR A 1 104 ? 4.509 2.807 -13.543 1.00 92.00 104 TYR A O 1
ATOM 814 N N . HIS A 1 105 ? 5.168 0.707 -13.106 1.00 94.62 105 HIS A N 1
ATOM 815 C CA . HIS A 1 105 ? 6.498 1.082 -12.625 1.00 94.62 105 HIS A CA 1
ATOM 816 C C . HIS A 1 105 ? 7.301 1.838 -13.687 1.00 94.62 105 HIS A C 1
ATOM 818 O O . HIS A 1 105 ? 7.900 2.869 -13.389 1.00 94.62 105 HIS A O 1
ATOM 824 N N . LEU A 1 106 ? 7.305 1.332 -14.922 1.00 94.88 106 LEU A N 1
ATOM 825 C CA . LEU A 1 106 ? 8.029 1.957 -16.023 1.00 94.88 106 LEU A CA 1
ATOM 826 C C . LEU A 1 106 ? 7.434 3.319 -16.395 1.00 94.88 106 LEU A C 1
ATOM 828 O O . LEU A 1 106 ? 8.197 4.214 -16.747 1.00 94.88 106 LEU A O 1
ATOM 832 N N . ASP A 1 107 ? 6.117 3.503 -16.284 1.00 92.06 107 ASP A N 1
ATOM 833 C CA . ASP A 1 107 ? 5.478 4.805 -16.503 1.00 92.06 107 ASP A CA 1
ATOM 834 C C . ASP A 1 107 ? 5.933 5.839 -15.458 1.00 92.06 107 ASP A C 1
ATOM 836 O O . ASP A 1 107 ? 6.463 6.896 -15.805 1.00 92.06 107 ASP A O 1
ATOM 840 N N . ILE A 1 108 ? 5.835 5.507 -14.166 1.00 90.44 108 ILE A N 1
ATOM 841 C CA . ILE A 1 108 ? 6.163 6.453 -13.085 1.00 90.44 108 ILE A CA 1
ATOM 842 C C . ILE A 1 108 ? 7.670 6.707 -12.912 1.00 90.44 108 ILE A C 1
ATOM 844 O O . ILE A 1 108 ? 8.056 7.691 -12.276 1.00 90.44 108 ILE A O 1
ATOM 848 N N . HIS A 1 109 ? 8.524 5.829 -13.445 1.00 91.50 109 HIS A N 1
ATOM 849 C CA . HIS A 1 109 ? 9.984 5.928 -13.349 1.00 91.50 109 HIS A CA 1
ATOM 850 C C . HIS A 1 109 ? 10.671 6.091 -14.707 1.00 91.50 109 HIS A C 1
ATOM 852 O O . HIS A 1 109 ? 11.841 5.741 -14.850 1.00 91.50 109 HIS A O 1
ATOM 858 N N . GLU A 1 110 ? 9.965 6.646 -15.696 1.00 92.81 110 GLU A N 1
ATOM 859 C CA . GLU A 1 110 ? 10.530 7.053 -16.993 1.00 92.81 110 GLU A CA 1
ATOM 860 C C . GLU A 1 110 ? 11.316 5.926 -17.700 1.00 92.81 110 GLU A C 1
ATOM 862 O O . GLU A 1 110 ? 12.350 6.145 -18.331 1.00 92.81 110 GLU A O 1
ATOM 867 N N . GLY A 1 111 ? 10.822 4.691 -17.591 1.00 94.56 111 GLY A N 1
ATOM 868 C CA . GLY A 1 111 ? 11.406 3.497 -18.201 1.00 94.56 111 GLY A CA 1
ATOM 869 C C . GLY A 1 111 ? 12.531 2.832 -17.401 1.00 94.56 111 GLY A C 1
ATOM 870 O O . GLY A 1 111 ? 13.093 1.840 -17.870 1.00 94.56 111 GLY A O 1
ATOM 871 N N . VAL A 1 112 ? 12.865 3.321 -16.204 1.00 95.75 112 VAL A N 1
ATOM 872 C CA . VAL A 1 112 ? 13.852 2.673 -15.327 1.00 95.75 112 VAL A CA 1
ATOM 873 C C . VAL A 1 112 ? 13.249 1.398 -14.740 1.00 95.75 112 VAL A C 1
ATOM 875 O O . VAL A 1 112 ? 12.267 1.448 -14.011 1.00 95.75 112 VAL A O 1
ATOM 878 N N . ALA A 1 113 ? 13.847 0.245 -15.044 1.00 95.88 113 ALA A N 1
ATOM 879 C CA . ALA A 1 113 ? 13.353 -1.045 -14.572 1.00 95.88 113 ALA A CA 1
ATOM 880 C C . ALA A 1 113 ? 13.743 -1.333 -13.114 1.00 95.88 113 ALA A C 1
ATOM 882 O O . ALA A 1 113 ? 14.870 -1.054 -12.686 1.00 95.88 113 ALA A O 1
ATOM 883 N N . LEU A 1 114 ? 12.850 -2.006 -12.392 1.00 94.62 114 LEU A N 1
ATOM 884 C CA . LEU A 1 114 ? 13.053 -2.430 -11.013 1.00 94.62 114 LEU A CA 1
ATOM 885 C C . LEU A 1 114 ? 14.304 -3.310 -10.885 1.00 94.62 114 LEU A C 1
ATOM 887 O O . LEU A 1 114 ? 14.522 -4.251 -11.649 1.00 94.62 114 LEU A O 1
ATOM 891 N N . GLY A 1 115 ? 15.151 -2.994 -9.904 1.00 93.69 115 GLY A N 1
ATOM 892 C CA . GLY A 1 115 ? 16.381 -3.742 -9.622 1.00 93.69 115 GLY A CA 1
ATOM 893 C C . GLY A 1 115 ? 17.529 -3.501 -10.612 1.00 93.69 115 GLY A C 1
ATOM 894 O O . GLY A 1 115 ? 18.618 -4.040 -10.406 1.00 93.69 115 GLY A O 1
ATOM 895 N N . SER A 1 116 ? 17.329 -2.682 -11.650 1.00 96.62 116 SER A N 1
ATOM 896 C CA . SER A 1 116 ? 18.392 -2.268 -12.576 1.00 96.62 116 SER A CA 1
ATOM 897 C C . SER A 1 116 ? 19.485 -1.445 -11.878 1.00 96.62 116 SER A C 1
ATOM 899 O O . SER A 1 116 ? 19.291 -0.923 -10.783 1.00 96.62 116 SER A O 1
ATOM 901 N N . ALA A 1 117 ? 20.651 -1.289 -12.514 1.00 97.12 117 ALA A N 1
ATOM 902 C CA . ALA A 1 117 ? 21.727 -0.461 -11.961 1.00 97.12 117 ALA A CA 1
ATOM 903 C C . ALA A 1 117 ? 21.319 1.018 -11.810 1.00 97.12 117 ALA A C 1
ATOM 905 O O . ALA A 1 117 ? 21.694 1.654 -10.828 1.00 97.12 117 ALA A O 1
ATOM 906 N N . GLU A 1 118 ? 20.529 1.545 -12.751 1.00 96.75 118 GLU A N 1
ATOM 907 C CA . GLU A 1 118 ? 19.960 2.897 -12.670 1.00 96.75 118 GLU A CA 1
ATOM 908 C C . GLU A 1 118 ? 18.995 3.019 -11.495 1.00 96.75 118 GLU A C 1
ATOM 910 O O . GLU A 1 118 ? 19.125 3.944 -10.698 1.00 96.75 118 GLU A O 1
ATOM 915 N N . TRP A 1 119 ? 18.109 2.038 -11.312 1.00 95.88 119 TRP A N 1
ATOM 916 C CA . TRP A 1 119 ? 17.240 1.974 -10.140 1.00 95.88 119 TRP A CA 1
ATOM 917 C C . TRP A 1 119 ? 18.054 1.942 -8.844 1.00 95.88 119 TRP A C 1
ATOM 919 O O . TRP A 1 119 ? 17.808 2.714 -7.918 1.00 95.88 119 TRP A O 1
ATOM 929 N N . GLN A 1 120 ? 19.107 1.122 -8.794 1.00 95.75 120 GLN A N 1
ATOM 930 C CA . GLN A 1 120 ? 19.990 1.023 -7.632 1.00 95.75 120 GLN A CA 1
ATOM 931 C C . GLN A 1 120 ? 20.759 2.326 -7.326 1.00 95.75 120 GLN A C 1
ATOM 933 O O . GLN A 1 120 ? 21.172 2.530 -6.182 1.00 95.75 120 GLN A O 1
ATOM 938 N N . ALA A 1 121 ? 20.896 3.234 -8.297 1.00 95.75 121 ALA A N 1
ATOM 939 C CA . ALA A 1 121 ? 21.509 4.550 -8.116 1.00 95.75 121 ALA A CA 1
ATOM 940 C C . ALA A 1 121 ? 20.548 5.621 -7.556 1.00 95.75 121 ALA A C 1
ATOM 942 O O . ALA A 1 121 ? 21.006 6.669 -7.095 1.00 95.75 121 ALA A O 1
ATOM 943 N N . ILE A 1 122 ? 19.233 5.374 -7.574 1.00 93.94 122 ILE A N 1
ATOM 944 C CA . ILE A 1 122 ? 18.218 6.256 -6.978 1.00 93.94 122 ILE A CA 1
ATOM 945 C C . ILE A 1 122 ? 18.294 6.172 -5.444 1.00 93.94 122 ILE A C 1
ATOM 947 O O . ILE A 1 122 ? 18.669 5.150 -4.875 1.00 93.94 122 ILE A O 1
ATOM 951 N N . SER A 1 123 ? 17.954 7.259 -4.747 1.00 92.62 123 SER A N 1
ATOM 952 C CA . SER A 1 123 ? 17.930 7.266 -3.282 1.00 92.62 123 SER A CA 1
ATOM 953 C C . SER A 1 123 ? 16.811 6.382 -2.722 1.00 92.62 123 SER A C 1
ATOM 955 O O . SER A 1 123 ? 15.705 6.351 -3.261 1.00 92.62 123 SER A O 1
ATOM 957 N N . ASP A 1 124 ? 17.061 5.726 -1.583 1.00 90.00 124 ASP A N 1
ATOM 958 C CA . ASP A 1 124 ? 16.090 4.822 -0.944 1.00 90.00 124 ASP A CA 1
ATOM 959 C C . ASP A 1 124 ? 14.713 5.470 -0.760 1.00 90.00 124 ASP A C 1
ATOM 961 O O . ASP A 1 124 ? 13.690 4.859 -1.037 1.00 90.00 124 ASP A O 1
ATOM 965 N N . GLY A 1 125 ? 14.664 6.739 -0.345 1.00 87.75 125 GLY A N 1
ATOM 966 C CA . GLY A 1 125 ? 13.403 7.456 -0.144 1.00 87.75 125 GLY A CA 1
ATOM 967 C C . GLY A 1 125 ? 12.537 7.570 -1.404 1.00 87.75 125 GLY A C 1
ATOM 968 O O . GLY A 1 125 ? 11.316 7.563 -1.285 1.00 87.75 125 GLY A O 1
ATOM 969 N N . ALA A 1 126 ? 13.152 7.652 -2.587 1.00 88.50 126 ALA A N 1
ATOM 970 C CA . ALA A 1 126 ? 12.443 7.706 -3.864 1.00 88.50 126 ALA A CA 1
ATOM 971 C C . ALA A 1 126 ? 12.085 6.312 -4.406 1.00 88.50 126 ALA A C 1
ATOM 973 O O . ALA A 1 126 ? 11.133 6.198 -5.172 1.00 88.50 126 ALA A O 1
ATOM 974 N N . ARG A 1 127 ? 12.800 5.261 -3.981 1.00 93.38 127 ARG A N 1
ATOM 975 C CA . ARG A 1 127 ? 12.459 3.866 -4.299 1.00 93.38 127 ARG A CA 1
ATOM 976 C C . ARG A 1 127 ? 11.388 3.272 -3.392 1.00 93.38 127 ARG A C 1
ATOM 978 O O . ARG A 1 127 ? 10.625 2.407 -3.811 1.00 93.38 127 ARG A O 1
ATOM 985 N N . ASN A 1 128 ? 11.342 3.717 -2.139 1.00 94.94 128 ASN A N 1
ATOM 986 C CA . ASN A 1 128 ? 10.425 3.193 -1.139 1.00 94.94 128 ASN A CA 1
ATOM 987 C C . ASN A 1 128 ? 8.968 3.450 -1.540 1.00 94.94 128 ASN A C 1
ATOM 989 O O . ASN A 1 128 ? 8.494 4.592 -1.549 1.00 94.94 128 ASN A O 1
ATOM 993 N N . SER A 1 129 ? 8.237 2.362 -1.771 1.00 95.50 129 SER A N 1
ATOM 994 C CA . SER A 1 129 ? 6.789 2.380 -1.969 1.00 95.50 129 SER A CA 1
ATOM 995 C C . SER A 1 129 ? 6.034 2.613 -0.662 1.00 95.50 129 SER A C 1
ATOM 997 O O . SER A 1 129 ? 4.903 3.097 -0.662 1.00 95.50 129 SER A O 1
ATOM 999 N N . PHE A 1 130 ? 6.662 2.288 0.471 1.00 96.94 130 PHE A N 1
ATOM 1000 C CA . PHE A 1 130 ? 6.123 2.558 1.794 1.00 96.94 130 PHE A CA 1
ATOM 1001 C C . PHE A 1 130 ? 7.157 3.171 2.720 1.00 96.94 130 PHE A C 1
ATOM 1003 O O . PHE A 1 130 ? 8.321 2.777 2.725 1.00 96.94 130 PHE A O 1
ATOM 1010 N N . ILE A 1 131 ? 6.710 4.113 3.549 1.00 96.19 131 ILE A N 1
ATOM 1011 C CA . ILE A 1 131 ? 7.539 4.702 4.600 1.00 96.19 131 ILE A CA 1
ATOM 1012 C C . ILE A 1 131 ? 6.733 4.772 5.893 1.00 96.19 131 ILE A C 1
ATOM 1014 O O . ILE A 1 131 ? 5.622 5.308 5.918 1.00 96.19 131 ILE A O 1
ATOM 1018 N N . LEU A 1 132 ? 7.303 4.246 6.973 1.00 96.12 132 LEU A N 1
ATOM 1019 C CA . LEU A 1 132 ? 6.747 4.299 8.314 1.00 96.12 132 LEU A CA 1
ATOM 1020 C C . LEU A 1 132 ? 7.486 5.336 9.159 1.00 96.12 132 LEU A C 1
ATOM 1022 O O . LEU A 1 132 ? 8.704 5.269 9.321 1.00 96.12 132 LEU A O 1
ATOM 1026 N N . PHE A 1 133 ? 6.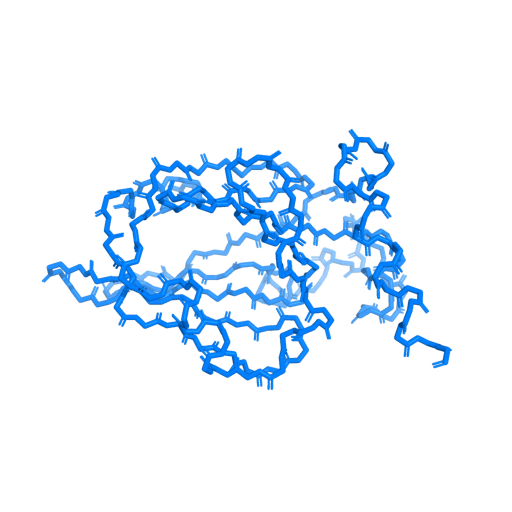731 6.267 9.736 1.00 95.25 133 PHE A N 1
ATOM 1027 C CA . PHE A 1 133 ? 7.224 7.277 10.665 1.00 95.25 133 PHE A CA 1
ATOM 1028 C C . PHE A 1 133 ? 6.650 7.030 12.051 1.00 95.25 133 PHE A C 1
ATOM 1030 O O . PHE A 1 133 ? 5.435 7.100 12.253 1.00 95.25 133 PHE A O 1
ATOM 1037 N N . ARG A 1 134 ? 7.540 6.793 13.010 1.00 93.62 134 ARG A N 1
ATOM 1038 C CA . ARG A 1 134 ? 7.209 6.621 14.422 1.00 93.62 134 ARG A CA 1
ATOM 1039 C C . ARG A 1 134 ? 7.826 7.748 15.251 1.00 93.62 134 ARG A C 1
ATOM 1041 O O . ARG A 1 134 ? 8.979 8.107 15.001 1.00 93.62 134 ARG A O 1
ATOM 1048 N N . PRO A 1 135 ? 7.120 8.283 16.259 1.00 91.62 135 PRO A N 1
ATOM 1049 C CA . PRO A 1 135 ? 7.701 9.268 17.166 1.00 91.62 135 PRO A CA 1
ATOM 1050 C C . PRO A 1 135 ? 8.977 8.739 17.839 1.00 91.62 135 PRO A C 1
ATOM 1052 O O . PRO A 1 135 ? 8.956 7.684 18.461 1.00 91.62 135 PRO A O 1
ATOM 1055 N N . GLY A 1 136 ? 10.089 9.471 17.720 1.00 89.88 136 GLY A N 1
ATOM 1056 C CA . GLY A 1 136 ? 11.354 9.132 18.388 1.00 89.88 136 GLY A CA 1
ATOM 1057 C C . GLY A 1 136 ? 12.185 8.017 17.737 1.00 89.88 136 GLY A C 1
ATOM 1058 O O . GLY A 1 136 ? 13.159 7.578 18.343 1.00 89.88 136 GLY A O 1
ATOM 1059 N N . HIS A 1 137 ? 11.832 7.572 16.528 1.00 90.38 137 HIS A N 1
ATOM 1060 C CA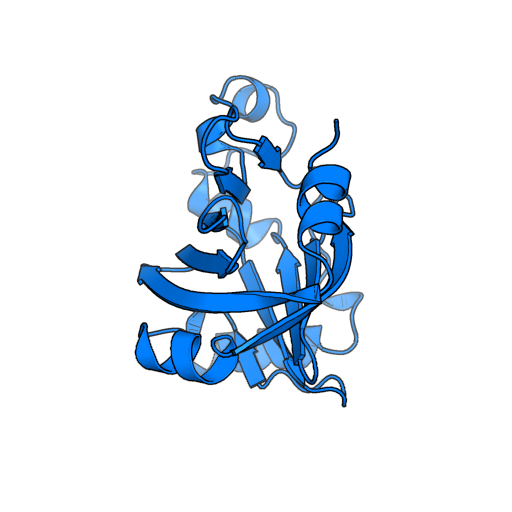 . HIS A 1 137 ? 12.574 6.560 15.771 1.00 90.38 137 HIS A CA 1
ATOM 1061 C C . HIS A 1 137 ? 12.914 7.053 14.361 1.00 90.38 137 HIS A C 1
ATOM 1063 O O . HIS A 1 137 ? 12.232 7.926 13.818 1.00 90.38 137 HIS A O 1
ATOM 1069 N N . ASP A 1 138 ? 13.943 6.455 13.760 1.00 92.38 138 ASP A N 1
ATOM 1070 C CA . ASP A 1 138 ? 14.250 6.652 12.344 1.00 92.38 138 ASP A CA 1
ATOM 1071 C C . ASP A 1 138 ? 13.121 6.100 11.462 1.00 92.38 138 ASP A C 1
ATOM 1073 O O . ASP A 1 138 ? 12.435 5.140 11.821 1.00 92.38 138 ASP A O 1
ATOM 1077 N N . ALA A 1 139 ? 12.922 6.715 10.295 1.00 93.31 139 ALA A N 1
ATOM 1078 C CA . ALA A 1 139 ? 11.925 6.251 9.340 1.00 93.31 139 ALA A CA 1
ATOM 1079 C C . ALA A 1 139 ? 12.316 4.880 8.767 1.00 93.31 139 ALA A C 1
ATOM 1081 O O . ALA A 1 139 ? 13.471 4.653 8.405 1.00 93.31 139 ALA A O 1
ATOM 1082 N N . SER A 1 140 ? 11.338 3.983 8.642 1.00 94.69 140 SER A N 1
ATOM 1083 C CA . SER A 1 140 ? 11.529 2.660 8.042 1.00 94.69 140 SER A CA 1
ATOM 1084 C C . SER A 1 140 ? 10.899 2.618 6.655 1.00 94.69 140 SER A C 1
ATOM 1086 O O . SER A 1 140 ? 9.722 2.939 6.506 1.00 94.69 140 SER A O 1
ATOM 1088 N N . GLY A 1 141 ? 11.683 2.251 5.643 1.00 95.00 141 GLY A N 1
ATOM 1089 C CA . GLY A 1 141 ? 11.246 2.163 4.253 1.00 95.00 141 GLY A CA 1
ATOM 1090 C C . GLY A 1 141 ? 10.998 0.729 3.793 1.00 95.00 141 GLY A C 1
ATOM 1091 O O . GLY A 1 141 ? 11.601 -0.211 4.316 1.00 95.00 141 GLY A O 1
ATOM 1092 N N . TYR A 1 142 ? 10.132 0.573 2.797 1.00 96.25 142 TYR A N 1
ATOM 1093 C CA . TYR A 1 142 ? 9.957 -0.672 2.064 1.00 96.25 142 TYR A CA 1
ATOM 1094 C C . TYR A 1 142 ? 9.760 -0.415 0.575 1.00 96.25 142 TYR A C 1
ATOM 1096 O O . TYR A 1 142 ? 8.984 0.450 0.167 1.00 96.25 142 TYR A O 1
ATOM 1104 N N . GLU A 1 143 ? 10.463 -1.218 -0.212 1.00 95.69 143 GLU A N 1
ATOM 1105 C CA . GLU A 1 143 ? 10.521 -1.208 -1.665 1.00 95.69 143 GLU A CA 1
ATOM 1106 C C . GLU A 1 143 ? 10.111 -2.600 -2.165 1.00 95.69 143 GLU A C 1
ATOM 1108 O O . GLU A 1 143 ? 10.576 -3.617 -1.637 1.00 95.69 143 GLU A O 1
ATOM 1113 N N . PHE A 1 144 ? 9.246 -2.653 -3.179 1.00 96.56 144 PHE A N 1
ATOM 1114 C CA . PHE A 1 144 ? 8.967 -3.904 -3.881 1.00 96.56 144 PHE A CA 1
ATOM 1115 C C . PHE A 1 144 ? 10.209 -4.362 -4.643 1.00 96.56 144 PHE A C 1
ATOM 1117 O O . PHE A 1 144 ? 10.841 -3.578 -5.342 1.00 96.56 144 PHE A O 1
ATOM 1124 N N . SER A 1 145 ? 10.545 -5.646 -4.544 1.00 95.38 145 SER A N 1
ATOM 1125 C CA . SER A 1 145 ? 11.687 -6.232 -5.256 1.00 95.38 145 SER A CA 1
ATOM 1126 C C . SER A 1 145 ? 11.281 -7.043 -6.488 1.00 95.38 145 SER A C 1
ATOM 1128 O O . SER A 1 145 ? 12.143 -7.573 -7.189 1.00 95.38 145 SER A O 1
ATOM 1130 N N . GLN A 1 146 ? 9.978 -7.159 -6.757 1.00 97.25 146 GLN A N 1
ATOM 1131 C CA . GLN A 1 146 ? 9.413 -7.869 -7.901 1.00 97.25 146 GLN A CA 1
ATOM 1132 C C . GLN A 1 146 ? 8.143 -7.180 -8.401 1.00 97.25 146 GLN A C 1
ATOM 1134 O O . GLN A 1 146 ? 7.414 -6.564 -7.624 1.00 97.25 146 GLN A O 1
ATOM 1139 N N . TYR A 1 147 ? 7.856 -7.347 -9.691 1.00 97.81 147 TYR A N 1
ATOM 1140 C CA . TYR A 1 147 ? 6.569 -6.965 -10.259 1.00 97.81 147 TYR A CA 1
ATOM 1141 C C . TYR A 1 147 ? 5.474 -7.955 -9.868 1.00 97.81 147 TYR A C 1
ATOM 1143 O O . TYR A 1 147 ? 5.709 -9.157 -9.723 1.00 97.81 147 TYR A O 1
ATOM 1151 N N . PHE A 1 148 ? 4.261 -7.438 -9.721 1.00 97.50 148 PHE A N 1
ATOM 1152 C CA . PHE A 1 148 ? 3.079 -8.214 -9.399 1.00 97.50 148 PHE A CA 1
ATOM 1153 C C . PHE A 1 148 ? 2.321 -8.631 -10.656 1.00 97.50 148 PHE A C 1
ATOM 1155 O O . PHE A 1 148 ? 2.035 -7.809 -11.525 1.00 97.50 148 PHE A O 1
ATOM 1162 N N . ASP A 1 149 ? 1.951 -9.907 -10.719 1.00 95.50 149 ASP A N 1
ATOM 1163 C CA . ASP A 1 149 ? 1.130 -10.456 -11.792 1.00 95.50 149 ASP A CA 1
ATOM 1164 C C . ASP A 1 149 ? -0.349 -10.457 -11.383 1.00 95.50 149 ASP A C 1
ATOM 1166 O O . ASP A 1 149 ? -0.810 -11.311 -10.620 1.00 95.50 149 ASP A O 1
ATOM 1170 N N . LEU A 1 150 ? -1.115 -9.501 -11.916 1.00 93.69 150 LEU A N 1
ATOM 1171 C CA . LEU A 1 150 ? -2.560 -9.410 -11.686 1.00 93.69 150 LEU A CA 1
ATOM 1172 C C . LEU A 1 150 ? -3.323 -10.632 -12.220 1.00 93.69 150 LEU A C 1
ATOM 1174 O O . LEU A 1 150 ? -4.406 -10.937 -11.721 1.00 93.69 150 LEU A O 1
ATOM 1178 N N . THR A 1 151 ? -2.781 -11.368 -13.191 1.00 93.69 151 THR A N 1
ATOM 1179 C CA . THR A 1 151 ? -3.426 -12.582 -13.714 1.00 93.69 151 THR A CA 1
ATOM 1180 C C . THR A 1 151 ? -3.320 -13.762 -12.746 1.00 93.69 151 THR A C 1
ATOM 1182 O O . THR A 1 151 ? -4.121 -14.696 -12.817 1.00 93.69 151 THR A O 1
ATOM 1185 N N . ALA A 1 152 ? -2.394 -13.693 -11.785 1.00 92.88 152 ALA A N 1
ATOM 1186 C CA . ALA A 1 152 ? -2.169 -14.723 -10.779 1.00 92.88 152 ALA A CA 1
ATOM 1187 C C . ALA A 1 152 ? -3.112 -14.627 -9.564 1.00 92.88 152 ALA A C 1
ATOM 1189 O O . ALA A 1 152 ? -3.058 -15.491 -8.684 1.00 92.88 152 ALA A O 1
ATOM 1190 N N . VAL A 1 153 ? -3.979 -13.606 -9.484 1.00 93.75 153 VAL A N 1
ATOM 1191 C CA . VAL A 1 153 ? -4.891 -13.406 -8.345 1.00 93.75 153 VAL A CA 1
ATOM 1192 C C . VAL A 1 153 ? -6.372 -13.363 -8.737 1.00 93.75 153 VAL A C 1
ATOM 1194 O O . VAL A 1 153 ? -6.727 -12.774 -9.757 1.00 93.75 153 VAL A O 1
ATOM 1197 N N . PRO A 1 154 ? -7.284 -13.911 -7.903 1.00 92.12 154 PRO A N 1
ATOM 1198 C CA . PRO A 1 154 ? -8.710 -14.004 -8.242 1.00 92.12 154 PRO A CA 1
ATOM 1199 C C . PRO A 1 154 ? -9.399 -12.658 -8.501 1.00 92.12 154 PRO A C 1
ATOM 1201 O O . PRO A 1 154 ? -10.360 -12.584 -9.261 1.00 92.12 154 PRO A O 1
ATOM 1204 N N . TRP A 1 155 ? -8.919 -11.590 -7.861 1.00 93.06 155 TRP A N 1
ATOM 1205 C CA . TRP A 1 155 ? -9.487 -10.247 -7.962 1.00 93.06 155 TRP A CA 1
ATOM 1206 C C . TRP A 1 155 ? -8.865 -9.398 -9.079 1.00 93.06 155 TRP A C 1
ATOM 1208 O O . TRP A 1 155 ? -9.387 -8.324 -9.383 1.00 93.06 155 TRP A O 1
ATOM 1218 N N . GLY A 1 156 ? -7.785 -9.859 -9.718 1.00 92.62 156 GLY A N 1
ATOM 1219 C CA . GLY A 1 156 ? -7.028 -9.055 -10.681 1.00 92.62 156 GLY A CA 1
ATOM 1220 C C . GLY A 1 156 ? -7.834 -8.694 -11.927 1.00 92.62 156 GLY A C 1
ATOM 1221 O O . GLY A 1 156 ? -7.816 -7.547 -12.361 1.00 92.62 156 GLY A O 1
ATOM 1222 N N . ALA A 1 157 ? -8.657 -9.617 -12.435 1.00 90.44 157 ALA A N 1
ATOM 1223 C CA . ALA A 1 157 ? -9.562 -9.329 -13.551 1.00 90.44 157 ALA A CA 1
ATOM 1224 C C . ALA A 1 157 ? -10.597 -8.236 -13.212 1.00 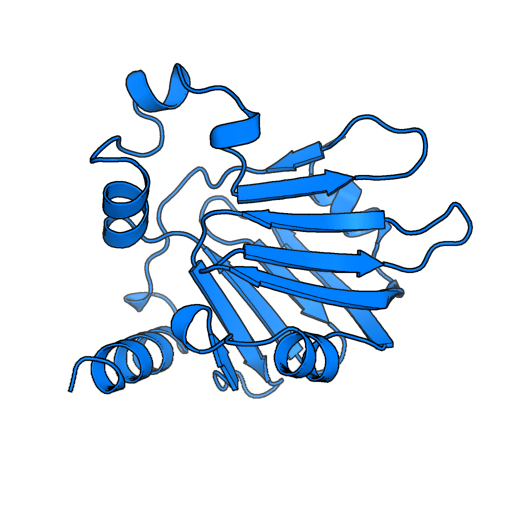90.44 157 ALA A C 1
ATOM 1226 O O . ALA A 1 157 ? -10.950 -7.422 -14.064 1.00 90.44 157 ALA A O 1
ATOM 1227 N N . ALA A 1 158 ? -11.081 -8.194 -11.965 1.00 88.19 158 ALA A N 1
ATOM 1228 C CA . ALA A 1 158 ? -12.012 -7.161 -11.517 1.00 88.19 158 ALA A CA 1
ATOM 1229 C C . ALA A 1 158 ? -11.324 -5.797 -11.354 1.00 88.19 158 ALA A C 1
ATOM 1231 O O . ALA A 1 158 ? -11.942 -4.778 -11.656 1.00 88.19 158 ALA A O 1
ATOM 1232 N N . TYR A 1 159 ? -10.063 -5.786 -10.908 1.00 87.81 159 TYR A N 1
ATOM 1233 C CA . TYR A 1 159 ? -9.227 -4.585 -10.862 1.00 87.81 159 TYR A CA 1
ATOM 1234 C C . TYR A 1 159 ? -9.030 -4.004 -12.273 1.00 87.81 159 TYR A C 1
ATOM 1236 O O . TYR A 1 159 ? -9.418 -2.864 -12.521 1.00 87.81 159 TYR A O 1
ATOM 1244 N N . LEU A 1 160 ? -8.561 -4.823 -13.224 1.00 85.62 160 LEU A N 1
ATOM 1245 C CA . LEU A 1 160 ? -8.313 -4.409 -14.613 1.00 85.62 160 LEU A CA 1
ATOM 1246 C C . LEU A 1 160 ? -9.581 -3.893 -15.310 1.00 85.62 160 LEU A C 1
ATOM 1248 O O . LEU A 1 160 ? -9.570 -2.837 -15.935 1.00 85.62 160 LEU A O 1
ATOM 1252 N N . LYS A 1 161 ? -10.718 -4.579 -15.140 1.00 83.00 161 LYS A N 1
ATOM 1253 C CA . LYS A 1 161 ? -11.989 -4.148 -15.743 1.00 83.00 161 LYS A CA 1
ATOM 1254 C C . LYS A 1 161 ? -12.431 -2.758 -15.272 1.00 83.00 161 LYS A C 1
ATOM 1256 O O . LYS A 1 161 ? -13.054 -2.018 -16.032 1.00 83.00 161 LYS A O 1
ATOM 1261 N N . LYS A 1 162 ? -12.168 -2.407 -14.010 1.00 74.81 162 LYS A N 1
ATOM 1262 C CA . LYS A 1 162 ? -12.507 -1.075 -13.496 1.00 74.81 162 LYS A CA 1
ATOM 1263 C C . LYS A 1 162 ? -11.563 0.007 -14.031 1.00 74.81 162 LYS A C 1
ATOM 1265 O O . LYS A 1 162 ? -12.027 1.123 -14.229 1.00 74.81 162 LYS A O 1
ATOM 1270 N N . GLN A 1 163 ? -10.306 -0.332 -14.325 1.00 69.62 163 GLN A N 1
ATOM 1271 C CA . GLN A 1 163 ? -9.352 0.561 -14.992 1.00 69.62 163 GLN A CA 1
ATOM 1272 C C . GLN A 1 163 ? -9.802 0.897 -16.427 1.00 69.62 163 GLN A C 1
ATOM 1274 O O . GLN A 1 163 ? -9.821 2.060 -16.819 1.00 69.62 163 GLN A O 1
ATOM 1279 N N . GLU A 1 164 ? -10.262 -0.099 -17.192 1.00 62.41 164 GLU A N 1
ATOM 1280 C CA . GLU A 1 164 ? -10.762 0.101 -18.564 1.00 62.41 164 GLU A CA 1
ATOM 1281 C C . GLU A 1 164 ? -12.018 0.986 -18.623 1.00 62.41 164 GLU A C 1
ATOM 1283 O O . GLU A 1 164 ? -12.159 1.813 -19.522 1.00 62.41 164 GLU A O 1
ATOM 1288 N N . GLY A 1 165 ? -12.921 0.849 -17.646 1.00 56.34 165 GLY A N 1
ATOM 1289 C CA . GLY A 1 165 ? -14.168 1.619 -17.575 1.00 56.34 165 GLY A CA 1
ATOM 1290 C C . GLY A 1 165 ? -13.997 3.118 -17.298 1.00 56.34 165 GLY A C 1
ATOM 1291 O O . GLY A 1 165 ? -14.987 3.843 -17.347 1.00 56.34 165 GLY A O 1
ATOM 1292 N N . MET A 1 166 ? -12.780 3.580 -16.998 1.00 52.22 166 MET A N 1
ATOM 1293 C CA . MET A 1 166 ? -12.454 4.996 -16.783 1.00 52.22 166 MET A CA 1
ATOM 1294 C C . MET A 1 166 ? -11.874 5.681 -18.030 1.00 52.22 166 MET A C 1
ATOM 1296 O O . MET A 1 166 ? -11.885 6.907 -18.101 1.00 52.22 166 MET A O 1
ATOM 1300 N N . ASN A 1 167 ? -11.417 4.904 -19.018 1.00 45.75 167 ASN A N 1
ATOM 1301 C CA . ASN A 1 167 ? -10.861 5.397 -20.284 1.00 45.75 167 ASN A CA 1
ATOM 1302 C C . ASN A 1 167 ? -11.893 5.417 -21.435 1.00 45.75 167 ASN A C 1
ATOM 1304 O O . ASN A 1 167 ? -11.508 5.588 -22.594 1.00 45.75 167 ASN A O 1
ATOM 1308 N N . GLY A 1 168 ? -13.182 5.205 -21.132 1.00 35.09 168 GLY A N 1
ATOM 1309 C CA . GLY A 1 168 ? -14.296 5.136 -22.091 1.00 35.09 168 GLY A CA 1
ATOM 1310 C C . GLY A 1 168 ? -15.292 6.282 -21.977 1.00 35.09 168 GLY A C 1
ATOM 1311 O O . GLY A 1 168 ? -15.504 6.778 -20.849 1.00 35.09 168 GLY A O 1
#

Organism: Rhizobium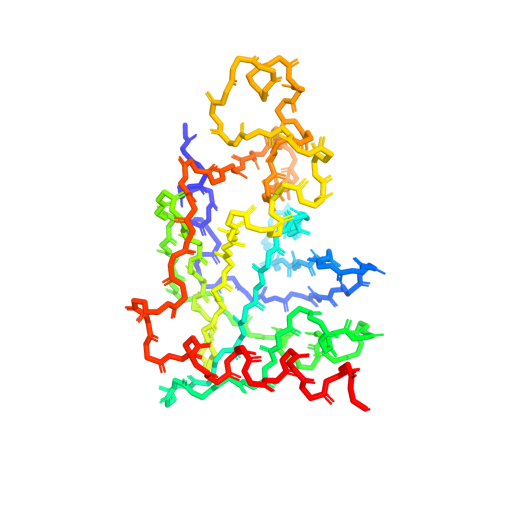 etli (NCBI:txid29449)